Protein AF-A0A256FHV2-F1 (afdb_monomer_lite)

Sequence (147 aa):
MRFFSKATMTSVIAIAMISPALADAKTDSLQLRKSIVEGLFTYIELGENSDGRSKALGIAMDEQVKVPVANAQSEWQEIAKNSPDPASYQTYKMCDTAASSLKSIVETISGYINSDSTKEPEYDAALTQFGAELTECEKALDVQLTF

Secondary structure (DSSP, 8-state):
------------------------HHHHHHHHHHHHHHHHHHHHHHHHT-SS--HHHHHHHIIIIIHHHHHHHHHHHHHHHH-S-GGGGGGGHHHHHHHHHHHHHHHHHHHHHHTT-SSPPP-HHHHHHHHHHHHHHHHHHT-----

Foldseek 3Di:
DDDDDDDDDDDDPPPPPPPPPLQFLLRLLVQLLVLLVQLVVQLVVLVVPDPDQDLVSLVCLCPVRQVSNVVSLVVSVVSLVPDPCVVRNVLQVLSNVLSVLSNVLSCLQSVCSNVVDPDRDDCPVSVVVSLVSSQSNCVSSVHDRPD

Radius of gyration: 22.61 Å; chains: 1; bounding box: 95×27×42 Å

Structure (mmCIF, N/CA/C/O backbone):
data_AF-A0A256FHV2-F1
#
_entry.id   AF-A0A256FHV2-F1
#
loop_
_atom_site.group_PDB
_atom_site.id
_atom_site.type_symbol
_atom_site.label_atom_id
_atom_site.label_alt_id
_atom_site.label_comp_id
_atom_site.label_asym_id
_atom_site.label_entity_id
_atom_site.label_seq_id
_atom_site.pdbx_PDB_ins_code
_atom_site.Cartn_x
_atom_site.Cartn_y
_atom_site.Cartn_z
_atom_site.occupancy
_atom_site.B_iso_or_equiv
_atom_site.auth_seq_id
_atom_site.auth_comp_id
_atom_site.auth_asym_id
_atom_site.auth_atom_id
_atom_site.pdbx_PDB_model_num
ATOM 1 N N . MET A 1 1 ? 74.050 -8.139 15.348 1.00 41.28 1 MET A N 1
ATOM 2 C CA . MET A 1 1 ? 73.009 -8.861 14.586 1.00 41.28 1 MET A CA 1
ATOM 3 C C . MET A 1 1 ? 71.753 -8.009 14.583 1.00 41.28 1 MET A C 1
ATOM 5 O O . MET A 1 1 ? 71.268 -7.665 15.650 1.00 41.28 1 MET A O 1
ATOM 9 N N . ARG A 1 2 ? 71.315 -7.571 13.399 1.00 39.19 2 ARG A N 1
ATOM 10 C CA . ARG A 1 2 ? 70.100 -6.776 13.179 1.00 39.19 2 ARG A CA 1
ATOM 11 C C . ARG A 1 2 ? 69.006 -7.727 12.705 1.00 39.19 2 ARG A C 1
ATOM 13 O O . ARG A 1 2 ? 69.212 -8.333 11.665 1.00 39.19 2 ARG A O 1
ATOM 20 N N . PHE A 1 3 ? 67.880 -7.809 13.404 1.00 37.12 3 PHE A N 1
ATOM 21 C CA . PHE A 1 3 ? 66.617 -8.294 12.840 1.00 37.12 3 PHE A CA 1
ATOM 22 C C . PHE A 1 3 ? 65.464 -7.620 13.586 1.00 37.12 3 PHE A C 1
ATOM 24 O O . PHE A 1 3 ? 65.088 -8.039 14.672 1.00 37.12 3 PHE A O 1
ATOM 31 N N . PHE A 1 4 ? 64.932 -6.553 12.994 1.00 43.84 4 PHE A N 1
ATOM 32 C CA . PHE A 1 4 ? 63.619 -6.018 13.328 1.00 43.84 4 PHE A CA 1
ATOM 33 C C . PHE A 1 4 ? 62.743 -6.095 12.078 1.00 43.84 4 PHE A C 1
ATOM 35 O O . PHE A 1 4 ? 63.119 -5.601 11.017 1.00 43.84 4 PHE A O 1
ATOM 42 N N . SER A 1 5 ? 61.587 -6.726 12.279 1.00 43.22 5 SER A N 1
ATOM 43 C CA . SER A 1 5 ? 60.294 -6.448 11.653 1.00 43.22 5 SER A CA 1
ATOM 44 C C . SER A 1 5 ? 60.136 -6.695 10.149 1.00 43.22 5 SER A C 1
ATOM 46 O O . SER A 1 5 ? 60.542 -5.896 9.308 1.00 43.22 5 SER A O 1
ATOM 48 N N . LYS A 1 6 ? 59.384 -7.751 9.813 1.00 42.12 6 LYS A N 1
ATOM 49 C CA . LYS A 1 6 ? 58.648 -7.847 8.548 1.00 42.12 6 LYS A CA 1
ATOM 50 C C . LYS A 1 6 ? 57.176 -8.171 8.806 1.00 42.12 6 LYS A C 1
ATOM 52 O O . LYS A 1 6 ? 56.863 -9.206 9.375 1.00 42.12 6 LYS A O 1
ATOM 57 N N . ALA A 1 7 ? 56.353 -7.258 8.294 1.00 49.94 7 ALA A N 1
ATOM 58 C CA . ALA A 1 7 ? 54.989 -7.401 7.801 1.00 49.94 7 ALA A CA 1
ATOM 59 C C . ALA A 1 7 ? 53.908 -7.939 8.752 1.00 49.94 7 ALA A C 1
ATOM 61 O O . ALA A 1 7 ? 53.806 -9.130 9.027 1.00 49.94 7 ALA A O 1
ATOM 62 N N . THR A 1 8 ? 52.940 -7.076 9.044 1.00 48.31 8 THR A N 1
ATOM 63 C CA . THR A 1 8 ? 51.542 -7.500 8.961 1.00 48.31 8 THR A CA 1
ATOM 64 C C . THR A 1 8 ? 50.777 -6.405 8.233 1.00 48.31 8 THR A C 1
ATOM 66 O O . THR A 1 8 ? 50.725 -5.262 8.677 1.00 48.31 8 THR A O 1
ATOM 69 N N . MET A 1 9 ? 50.306 -6.756 7.035 1.00 51.84 9 MET A N 1
ATOM 70 C CA . MET A 1 9 ? 49.385 -5.965 6.230 1.00 51.84 9 MET A CA 1
ATOM 71 C C . MET A 1 9 ? 48.122 -5.724 7.053 1.00 51.84 9 MET A C 1
ATOM 73 O O . MET A 1 9 ? 47.431 -6.683 7.388 1.00 51.84 9 MET A O 1
ATOM 77 N N . THR A 1 10 ? 47.799 -4.469 7.347 1.00 51.19 10 THR A N 1
ATOM 78 C CA . THR A 1 10 ? 46.468 -4.131 7.852 1.00 51.19 10 THR A CA 1
ATOM 79 C C . THR A 1 10 ? 45.683 -3.533 6.701 1.00 51.19 10 THR A C 1
ATOM 81 O O . THR A 1 10 ? 45.981 -2.442 6.221 1.00 51.19 10 THR A O 1
ATOM 84 N N . SER A 1 11 ? 44.751 -4.357 6.230 1.00 43.09 11 SER A N 1
ATOM 85 C CA . SER A 1 11 ? 43.721 -4.135 5.224 1.00 43.09 11 SER A CA 1
ATOM 86 C C . SER A 1 11 ? 43.396 -2.668 4.946 1.00 43.09 11 SER A C 1
ATOM 88 O O . SER A 1 11 ? 42.867 -1.956 5.798 1.00 43.09 11 SER A O 1
ATOM 90 N N . VAL A 1 12 ? 43.616 -2.258 3.697 1.00 51.56 12 VAL A N 1
ATOM 91 C CA . VAL A 1 12 ? 42.854 -1.166 3.094 1.00 51.56 12 VAL A CA 1
ATOM 92 C C . VAL A 1 12 ? 41.398 -1.620 3.124 1.00 51.56 12 VAL A C 1
ATOM 94 O O . VAL A 1 12 ? 41.028 -2.571 2.435 1.00 51.56 12 VAL A O 1
ATOM 97 N N . ILE A 1 13 ? 40.585 -0.993 3.971 1.00 50.97 13 ILE A N 1
ATOM 98 C CA . ILE A 1 13 ? 39.132 -1.096 3.878 1.00 50.97 13 ILE A CA 1
ATOM 99 C C . ILE A 1 13 ? 38.780 -0.437 2.548 1.00 50.97 13 ILE A C 1
ATOM 101 O O . ILE A 1 13 ? 38.696 0.785 2.440 1.00 50.97 13 ILE A O 1
ATOM 105 N N . ALA A 1 14 ? 38.649 -1.257 1.508 1.00 43.50 14 ALA A N 1
ATOM 106 C CA . ALA A 1 14 ? 37.948 -0.875 0.304 1.00 43.50 14 ALA A CA 1
ATOM 107 C C . ALA A 1 14 ? 36.490 -0.678 0.721 1.00 43.50 14 ALA A C 1
ATOM 109 O O . ALA A 1 14 ? 35.710 -1.626 0.775 1.00 43.50 14 ALA A O 1
ATOM 110 N N . ILE A 1 15 ? 36.142 0.557 1.085 1.00 49.94 15 ILE A N 1
ATOM 111 C CA . ILE A 1 15 ? 34.757 1.003 1.059 1.00 49.94 15 ILE A CA 1
ATOM 112 C C . ILE A 1 15 ? 34.385 0.902 -0.415 1.00 49.94 15 ILE A C 1
ATOM 114 O O . ILE A 1 15 ? 34.728 1.774 -1.214 1.00 49.94 15 ILE A O 1
ATOM 118 N N . ALA A 1 16 ? 33.794 -0.230 -0.791 1.00 42.50 16 ALA A N 1
ATOM 119 C CA . ALA A 1 16 ? 33.105 -0.363 -2.051 1.00 42.50 16 ALA A CA 1
ATOM 120 C C . ALA A 1 16 ? 32.051 0.740 -2.041 1.00 42.50 16 ALA A C 1
ATOM 122 O O . ALA A 1 16 ? 31.032 0.641 -1.360 1.00 42.50 16 ALA A O 1
ATOM 123 N N . MET A 1 17 ? 32.355 1.841 -2.723 1.00 41.16 17 MET A N 1
ATOM 124 C CA . MET A 1 17 ? 31.354 2.797 -3.140 1.00 41.16 17 MET A CA 1
ATOM 125 C C . MET A 1 17 ? 30.431 2.002 -4.052 1.00 41.16 17 MET A C 1
ATOM 127 O O . MET A 1 17 ? 30.730 1.810 -5.229 1.00 41.16 17 MET A O 1
ATOM 131 N N . ILE A 1 18 ? 29.365 1.448 -3.474 1.00 45.59 18 ILE A N 1
ATOM 132 C CA . ILE A 1 18 ? 28.223 0.959 -4.225 1.00 45.59 18 ILE A CA 1
ATOM 133 C C . ILE A 1 18 ? 27.677 2.230 -4.857 1.00 45.59 18 ILE A C 1
ATOM 135 O O . ILE A 1 18 ? 26.930 2.981 -4.234 1.00 45.59 18 ILE A O 1
ATOM 139 N N . SER A 1 19 ? 28.164 2.559 -6.053 1.00 37.88 19 SER A N 1
ATOM 140 C CA . SER A 1 19 ? 27.451 3.482 -6.913 1.00 37.88 19 SER A CA 1
ATOM 141 C C . SER A 1 19 ? 26.017 2.968 -6.927 1.00 37.88 19 SER A C 1
ATOM 143 O O . SER A 1 19 ? 25.849 1.769 -7.178 1.00 37.88 19 SER A O 1
ATOM 145 N N . PRO A 1 20 ? 24.999 3.785 -6.609 1.00 43.69 20 PRO A N 1
ATOM 146 C CA . PRO A 1 20 ? 23.647 3.386 -6.922 1.00 43.69 20 PRO A CA 1
ATOM 147 C C . PRO A 1 20 ? 23.657 3.213 -8.437 1.00 43.69 20 PRO A C 1
ATOM 149 O O . PRO A 1 20 ? 23.682 4.186 -9.191 1.00 43.69 20 PRO A O 1
ATOM 152 N N . ALA A 1 21 ? 23.766 1.965 -8.899 1.00 48.72 21 ALA A N 1
ATOM 153 C CA . ALA A 1 21 ? 23.261 1.627 -10.207 1.00 48.72 21 ALA A CA 1
ATOM 154 C C . ALA A 1 21 ? 21.852 2.204 -10.185 1.00 48.72 21 ALA A C 1
ATOM 156 O O . ALA A 1 21 ? 21.115 1.909 -9.243 1.00 48.72 21 ALA A O 1
ATOM 157 N N . LEU A 1 22 ? 21.550 3.124 -11.105 1.00 54.50 22 LEU A N 1
ATOM 158 C CA . LEU A 1 22 ? 20.190 3.611 -11.276 1.00 54.50 22 LEU A CA 1
ATOM 159 C C . LEU A 1 22 ? 19.335 2.352 -11.370 1.00 54.50 22 LEU A C 1
ATOM 161 O O . LEU A 1 22 ? 19.481 1.589 -12.328 1.00 54.50 22 LEU A O 1
ATOM 165 N N . ALA A 1 23 ? 18.595 2.067 -10.302 1.00 69.12 23 ALA A N 1
ATOM 166 C CA . ALA A 1 23 ? 17.709 0.930 -10.265 1.00 69.12 23 ALA A CA 1
ATOM 167 C C . ALA A 1 23 ? 16.751 1.124 -11.440 1.00 69.12 23 ALA A C 1
ATOM 169 O O . ALA A 1 23 ? 16.312 2.239 -11.727 1.00 69.12 23 ALA A O 1
ATOM 170 N N . ASP A 1 24 ? 16.552 0.069 -12.223 1.00 89.56 24 ASP A N 1
ATOM 171 C CA . ASP A 1 24 ? 15.603 0.152 -13.321 1.00 89.56 24 ASP A CA 1
ATOM 172 C C . ASP A 1 24 ? 14.176 0.235 -12.763 1.00 89.56 24 ASP A C 1
ATOM 174 O O . ASP A 1 24 ? 13.908 -0.113 -11.609 1.00 89.56 24 ASP A O 1
ATOM 178 N N . ALA A 1 25 ? 13.231 0.657 -13.604 1.00 95.44 25 ALA A N 1
ATOM 179 C CA . ALA A 1 25 ? 11.839 0.807 -13.193 1.00 95.44 25 ALA A CA 1
ATOM 180 C C . ALA A 1 25 ? 11.247 -0.473 -12.581 1.00 95.44 25 ALA A C 1
ATOM 182 O O . ALA A 1 25 ? 10.361 -0.389 -11.730 1.00 95.44 25 ALA A O 1
ATOM 183 N N . LYS A 1 26 ? 11.735 -1.661 -12.976 1.00 96.38 26 LYS A N 1
ATOM 184 C CA . LYS A 1 26 ? 11.310 -2.933 -12.379 1.00 96.38 26 LYS A CA 1
ATOM 185 C C . LYS A 1 26 ? 11.785 -3.035 -10.932 1.00 96.38 26 LYS A C 1
ATOM 187 O O . LYS A 1 26 ? 10.994 -3.374 -10.058 1.00 96.38 26 LYS A O 1
ATOM 192 N N . THR A 1 27 ? 13.053 -2.735 -10.681 1.00 96.38 27 THR A N 1
ATOM 193 C CA . THR A 1 27 ? 13.680 -2.787 -9.357 1.00 96.38 27 THR A CA 1
ATOM 194 C C . THR A 1 27 ? 13.028 -1.801 -8.389 1.00 96.38 27 THR A C 1
ATOM 196 O O . THR A 1 27 ? 12.660 -2.195 -7.282 1.00 96.38 27 THR A O 1
ATOM 199 N N . ASP A 1 28 ? 12.781 -0.562 -8.821 1.00 96.75 28 ASP A N 1
ATOM 200 C CA . ASP A 1 28 ? 12.068 0.431 -8.005 1.00 96.75 28 ASP A CA 1
ATOM 201 C C . ASP A 1 28 ? 10.644 -0.034 -7.671 1.00 96.75 28 ASP A C 1
ATOM 203 O O . ASP A 1 28 ? 10.167 0.078 -6.541 1.00 96.75 28 ASP A O 1
ATOM 207 N N . SER A 1 29 ? 9.955 -0.612 -8.656 1.00 97.94 29 SER A N 1
ATOM 208 C CA . SER A 1 29 ? 8.582 -1.095 -8.491 1.00 97.94 29 SER A CA 1
ATOM 209 C C . SER A 1 29 ? 8.498 -2.355 -7.622 1.00 97.94 29 SER A C 1
ATOM 211 O O . SER A 1 29 ? 7.520 -2.526 -6.896 1.00 97.94 29 SER A O 1
ATO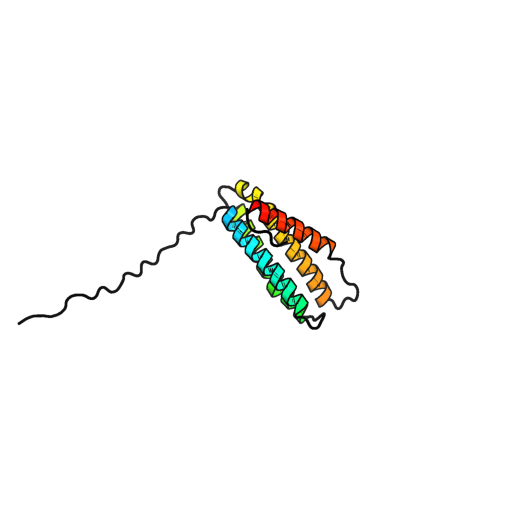M 213 N N . LEU A 1 30 ? 9.527 -3.212 -7.624 1.00 98.06 30 LEU A N 1
ATOM 214 C CA . LEU A 1 30 ? 9.657 -4.326 -6.678 1.00 98.06 30 LEU A CA 1
ATOM 215 C C . LEU A 1 30 ? 9.781 -3.821 -5.239 1.00 98.06 30 LEU A C 1
ATOM 217 O O . LEU A 1 30 ? 9.163 -4.394 -4.340 1.00 98.06 30 LEU A O 1
ATOM 221 N N . GLN A 1 31 ? 10.5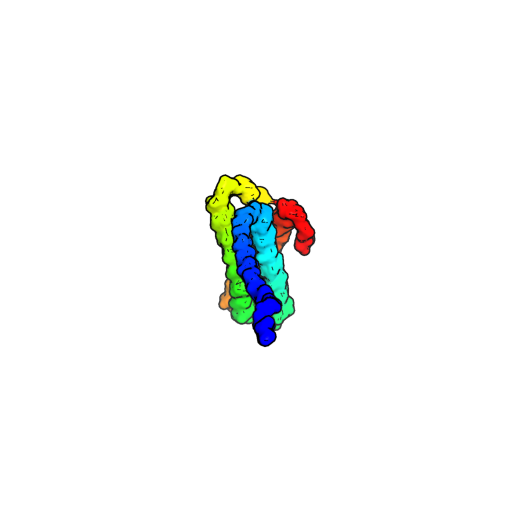46 -2.749 -5.023 1.00 98.06 31 GLN A N 1
ATOM 222 C CA . GLN A 1 31 ? 10.685 -2.133 -3.707 1.00 98.06 31 GLN A CA 1
ATOM 223 C C . GLN A 1 31 ? 9.356 -1.525 -3.236 1.00 98.06 31 GLN A C 1
ATOM 225 O O . GLN A 1 31 ? 8.956 -1.756 -2.095 1.00 98.06 31 GLN A O 1
ATOM 230 N N . LEU A 1 32 ? 8.621 -0.843 -4.122 1.00 98.56 32 LEU A N 1
ATOM 231 C CA . LEU A 1 32 ? 7.273 -0.359 -3.815 1.00 98.56 32 LEU A CA 1
ATOM 232 C C . LEU A 1 32 ? 6.321 -1.517 -3.470 1.00 98.56 32 LEU A C 1
ATOM 234 O O . LEU A 1 32 ? 5.658 -1.481 -2.435 1.00 98.56 32 LEU A O 1
ATOM 238 N N . ARG A 1 33 ? 6.287 -2.576 -4.291 1.00 98.44 33 ARG A N 1
ATOM 239 C CA . ARG A 1 33 ? 5.457 -3.768 -4.047 1.00 98.44 33 ARG A CA 1
ATOM 240 C C . ARG A 1 33 ? 5.765 -4.407 -2.697 1.00 98.44 33 ARG A C 1
ATOM 242 O O . ARG A 1 33 ? 4.839 -4.772 -1.981 1.00 98.44 33 ARG A O 1
ATOM 249 N N . LYS A 1 34 ? 7.042 -4.499 -2.320 1.00 98.31 34 LYS A N 1
ATOM 250 C CA . LYS A 1 34 ? 7.445 -4.994 -1.000 1.00 98.31 34 LYS A CA 1
ATOM 251 C C . LYS A 1 34 ? 6.785 -4.188 0.122 1.00 98.31 34 LYS A C 1
ATOM 253 O O . LYS A 1 34 ? 6.161 -4.789 0.989 1.00 98.31 34 LYS A O 1
ATOM 258 N N . SER A 1 35 ? 6.844 -2.857 0.070 1.00 98.62 35 SER A N 1
ATOM 259 C CA . SER A 1 35 ? 6.209 -2.001 1.081 1.00 98.62 35 SER A CA 1
ATOM 260 C C . SER A 1 35 ? 4.682 -2.120 1.103 1.00 98.62 35 SER A C 1
ATOM 262 O O . SER A 1 35 ? 4.090 -2.065 2.177 1.00 98.62 35 SER A O 1
ATOM 264 N N . ILE A 1 36 ? 4.032 -2.326 -0.049 1.00 98.62 36 ILE A N 1
ATOM 265 C CA . ILE A 1 36 ? 2.581 -2.578 -0.113 1.00 98.62 36 ILE A CA 1
ATOM 266 C C . ILE A 1 36 ? 2.230 -3.896 0.587 1.00 98.62 36 ILE A C 1
ATOM 268 O O . ILE A 1 36 ? 1.318 -3.929 1.408 1.00 98.62 36 ILE A O 1
ATOM 272 N N . VAL A 1 37 ? 2.960 -4.973 0.286 1.00 98.50 37 VAL A N 1
ATOM 273 C CA . VAL A 1 37 ? 2.722 -6.306 0.864 1.00 98.50 37 VAL A CA 1
ATOM 274 C C . VAL A 1 37 ? 3.025 -6.324 2.367 1.00 98.50 37 VAL A C 1
ATOM 276 O O . VAL A 1 37 ? 2.236 -6.854 3.144 1.00 98.50 37 VAL A O 1
ATOM 279 N N . GLU A 1 38 ? 4.124 -5.704 2.800 1.00 98.38 38 GLU A N 1
ATOM 280 C CA . GLU A 1 38 ? 4.444 -5.532 4.226 1.00 98.38 38 GLU A CA 1
ATOM 281 C C . GLU A 1 38 ? 3.369 -4.707 4.949 1.00 98.38 38 GLU A C 1
ATOM 283 O O . GLU A 1 38 ? 2.961 -5.059 6.058 1.00 98.38 38 GLU A O 1
ATOM 288 N N . GLY A 1 39 ? 2.855 -3.656 4.304 1.00 98.25 39 GLY A N 1
ATOM 289 C CA . GLY A 1 39 ? 1.737 -2.869 4.816 1.00 98.25 39 GLY A CA 1
ATOM 290 C C . GLY A 1 39 ? 0.450 -3.687 4.944 1.00 98.25 39 GLY A C 1
ATOM 291 O O . GLY A 1 39 ? -0.215 -3.619 5.975 1.00 98.25 39 GLY A O 1
ATOM 292 N N . LEU A 1 40 ? 0.117 -4.502 3.939 1.00 97.94 40 LEU A N 1
ATOM 293 C CA . LEU A 1 40 ? -1.041 -5.399 3.970 1.00 97.94 40 LEU A CA 1
ATOM 294 C C . LEU A 1 40 ? -0.952 -6.395 5.131 1.00 97.94 40 LEU A C 1
ATOM 296 O O . LEU A 1 40 ? -1.915 -6.545 5.881 1.00 97.94 40 LEU A O 1
ATOM 300 N N . PHE A 1 41 ? 0.191 -7.062 5.301 1.00 97.75 41 PHE A N 1
ATOM 301 C CA . PHE A 1 41 ? 0.357 -8.018 6.396 1.00 97.75 41 PHE A CA 1
ATOM 302 C C . PHE A 1 41 ? 0.315 -7.337 7.763 1.00 97.75 41 PHE A C 1
ATOM 304 O O . PHE A 1 41 ? -0.355 -7.842 8.657 1.00 97.75 41 PHE A O 1
ATOM 311 N N . THR A 1 42 ? 0.930 -6.160 7.903 1.00 97.62 42 THR A N 1
ATOM 312 C CA . THR A 1 42 ? 0.823 -5.354 9.130 1.00 97.62 42 THR A CA 1
ATOM 313 C C . THR A 1 42 ? -0.631 -4.961 9.417 1.00 97.62 42 THR A C 1
ATOM 315 O O . THR A 1 42 ? -1.079 -5.037 10.557 1.00 97.62 42 THR A O 1
ATOM 318 N N . TYR A 1 43 ? -1.404 -4.576 8.397 1.00 95.19 43 TYR A N 1
ATOM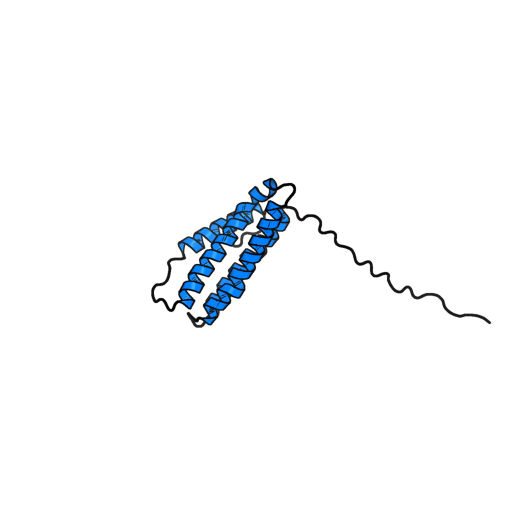 319 C CA . TYR A 1 43 ? -2.831 -4.271 8.545 1.00 95.19 43 TYR A CA 1
ATOM 320 C C . TYR A 1 43 ? -3.626 -5.477 9.067 1.00 95.19 43 TYR A C 1
ATOM 322 O O . TYR A 1 43 ? -4.412 -5.326 10.004 1.00 95.19 43 TYR A O 1
ATOM 330 N N . ILE A 1 44 ? -3.395 -6.665 8.498 1.00 94.12 44 ILE A N 1
ATOM 331 C CA . ILE A 1 44 ? -4.037 -7.912 8.938 1.00 94.12 44 ILE A CA 1
ATOM 332 C C . ILE A 1 44 ? -3.653 -8.217 10.390 1.00 94.12 44 ILE A C 1
ATOM 334 O O . ILE A 1 44 ? -4.534 -8.419 11.221 1.00 94.12 44 ILE A O 1
ATOM 338 N N . GLU A 1 45 ? -2.360 -8.171 10.714 1.00 95.12 45 GLU A N 1
ATOM 339 C CA . GLU A 1 45 ? -1.843 -8.456 12.056 1.00 95.12 45 GLU A CA 1
ATOM 340 C C . GLU A 1 45 ? -2.427 -7.511 13.116 1.00 95.12 45 GLU A C 1
ATOM 342 O O . GLU A 1 45 ? -2.831 -7.951 14.194 1.00 95.12 45 GLU A O 1
ATOM 347 N N . LEU A 1 46 ? -2.514 -6.212 12.813 1.00 94.25 46 LEU A N 1
ATOM 348 C CA . LEU A 1 46 ? -3.131 -5.227 13.700 1.00 94.25 46 LEU A CA 1
ATOM 349 C C . LEU A 1 46 ? -4.619 -5.519 13.928 1.00 94.25 46 LEU A C 1
ATOM 351 O O . LEU A 1 46 ? -5.102 -5.359 15.048 1.00 94.25 46 LEU A O 1
ATOM 355 N N . GLY A 1 47 ? -5.342 -5.947 12.890 1.00 88.88 47 GLY A N 1
ATOM 356 C CA . GLY A 1 47 ? -6.745 -6.343 13.000 1.00 88.88 47 GLY A CA 1
ATOM 357 C C . GLY A 1 47 ? -6.934 -7.587 13.870 1.00 88.88 47 GLY A C 1
ATOM 358 O O . GLY A 1 47 ? -7.727 -7.557 14.813 1.00 88.88 47 GLY A O 1
ATOM 359 N N . GLU A 1 48 ? -6.174 -8.650 13.591 1.00 87.69 48 GLU A N 1
ATOM 360 C CA . GLU A 1 48 ? -6.260 -9.949 14.275 1.00 87.69 48 GLU A CA 1
ATOM 361 C C . GLU A 1 48 ? -5.852 -9.886 15.753 1.00 87.69 48 GLU A C 1
ATOM 363 O O . GLU A 1 48 ? -6.463 -10.554 16.586 1.00 87.69 48 GLU A O 1
ATOM 368 N N . ASN A 1 49 ? -4.852 -9.068 16.093 1.00 85.00 49 ASN A N 1
ATOM 369 C CA . ASN A 1 49 ? -4.346 -8.937 17.464 1.00 85.00 49 ASN A CA 1
ATOM 370 C C . ASN A 1 49 ? -5.055 -7.849 18.284 1.00 85.00 49 ASN A C 1
ATOM 372 O O . ASN A 1 49 ? -4.650 -7.567 19.415 1.00 85.00 49 ASN A O 1
ATOM 376 N N . SER A 1 50 ? -6.082 -7.200 17.732 1.00 82.81 50 SER A N 1
ATOM 377 C CA . SER A 1 50 ? -6.830 -6.181 18.463 1.00 82.81 50 SER A CA 1
ATOM 378 C C . SER A 1 50 ? -7.950 -6.792 19.305 1.00 82.81 50 SER A C 1
ATOM 380 O O . SER A 1 50 ? -8.789 -7.538 18.808 1.00 82.81 50 SER A O 1
ATOM 382 N N . ASP A 1 51 ? -8.055 -6.377 20.570 1.00 77.94 51 ASP A N 1
ATOM 383 C CA . ASP A 1 51 ? -9.204 -6.690 21.441 1.00 77.94 51 ASP A CA 1
ATOM 384 C C . ASP A 1 51 ? -10.459 -5.854 21.078 1.00 77.94 51 ASP A C 1
ATOM 386 O O . ASP A 1 51 ? -11.278 -5.495 21.928 1.00 77.94 51 ASP A O 1
ATOM 390 N N . GLY A 1 52 ? -10.609 -5.503 19.797 1.00 79.06 52 GLY A N 1
ATOM 391 C CA . GLY A 1 52 ? -11.652 -4.640 19.259 1.00 79.06 52 GLY A CA 1
ATOM 392 C C . GLY A 1 52 ? -11.186 -3.218 18.931 1.00 79.06 52 GLY A C 1
ATOM 393 O O . GLY A 1 52 ? -10.001 -2.881 18.916 1.00 79.06 52 GLY A O 1
ATOM 394 N N . ARG A 1 53 ? -12.163 -2.352 18.637 1.00 82.94 53 ARG A N 1
ATOM 395 C CA . ARG A 1 53 ? -11.916 -0.968 18.212 1.00 82.94 53 ARG A CA 1
ATOM 396 C C . ARG A 1 53 ? -11.337 -0.155 19.368 1.00 82.94 53 ARG A C 1
ATOM 398 O O . ARG A 1 53 ? -12.011 0.079 20.367 1.00 82.94 53 ARG A O 1
ATOM 405 N N . SER A 1 54 ? -10.101 0.308 19.208 1.00 89.56 54 SER A N 1
ATOM 406 C CA . SER A 1 54 ? -9.457 1.229 20.140 1.00 89.56 54 SER A CA 1
ATOM 407 C C . SER A 1 54 ? -8.777 2.358 19.380 1.00 89.56 54 SER A C 1
ATOM 409 O O . SER A 1 54 ? -8.221 2.151 18.306 1.00 89.56 54 SER A O 1
ATOM 411 N N . LYS A 1 55 ? -8.742 3.558 19.962 1.00 89.38 55 LYS A N 1
ATO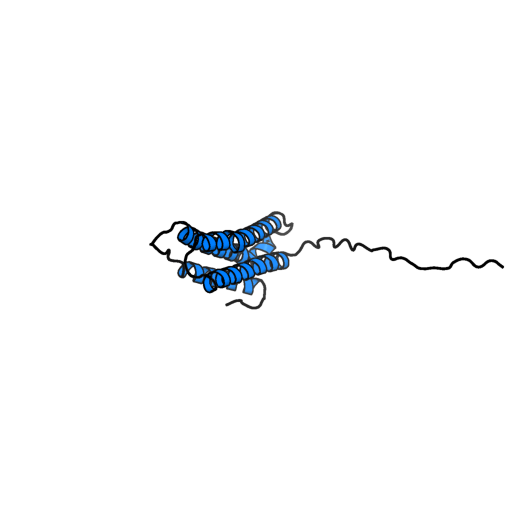M 412 C CA . LYS A 1 55 ? -7.987 4.680 19.383 1.00 89.38 55 LYS A CA 1
ATOM 413 C C . LYS A 1 55 ? -6.508 4.329 19.142 1.00 89.38 55 LYS A C 1
ATOM 415 O O . LYS A 1 55 ? -5.909 4.804 18.186 1.00 89.38 55 LYS A O 1
ATOM 420 N N . ALA A 1 56 ? -5.928 3.472 19.986 1.00 92.38 56 ALA A N 1
ATOM 421 C CA . ALA A 1 56 ? -4.566 2.974 19.807 1.00 92.38 56 ALA A CA 1
ATOM 422 C C . ALA A 1 56 ? -4.411 2.149 18.519 1.00 92.38 56 ALA A C 1
ATOM 424 O O . ALA A 1 56 ? -3.425 2.326 17.811 1.00 92.38 56 ALA A O 1
ATOM 425 N N . LEU A 1 57 ? -5.399 1.313 18.179 1.00 93.88 57 LEU A N 1
ATOM 426 C CA . LEU A 1 57 ? -5.429 0.575 16.914 1.00 93.88 57 LEU A CA 1
ATOM 427 C C . LEU A 1 57 ? -5.487 1.524 15.711 1.00 93.88 57 LEU A C 1
ATOM 429 O O . LEU A 1 57 ? -4.717 1.357 14.772 1.00 93.88 57 LEU A O 1
ATOM 433 N N . GLY A 1 58 ? -6.356 2.539 15.755 1.00 93.75 58 GLY A N 1
ATOM 434 C CA . GLY A 1 58 ? -6.464 3.526 14.675 1.00 93.75 58 GLY A CA 1
ATOM 435 C C . GLY A 1 58 ? -5.146 4.27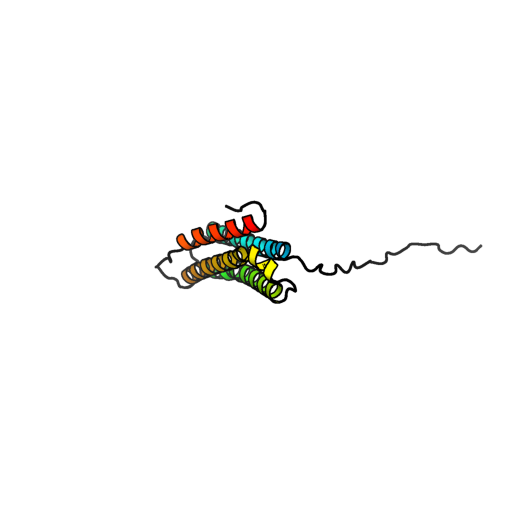2 14.438 1.00 93.75 58 GLY A C 1
ATOM 436 O O . GLY A 1 58 ? -4.704 4.394 13.300 1.00 93.75 58 GLY A O 1
ATOM 437 N N . ILE A 1 59 ? -4.475 4.699 15.512 1.00 94.88 59 ILE A N 1
ATOM 438 C CA . ILE A 1 59 ? -3.142 5.320 15.437 1.00 94.88 59 ILE A CA 1
ATOM 439 C C . ILE A 1 59 ? -2.106 4.338 14.870 1.00 94.88 59 ILE A C 1
ATOM 441 O O . ILE A 1 59 ? -1.347 4.703 13.978 1.00 94.88 59 ILE A O 1
ATOM 445 N N . ALA A 1 60 ? -2.091 3.088 15.340 1.00 96.31 60 ALA A N 1
ATOM 446 C CA . ALA A 1 60 ? -1.151 2.077 14.862 1.00 96.31 60 ALA A CA 1
ATOM 447 C C . ALA A 1 60 ? -1.330 1.776 13.367 1.00 96.31 60 ALA A C 1
ATOM 449 O O . ALA A 1 60 ? -0.343 1.660 12.647 1.00 96.31 60 ALA A O 1
ATOM 450 N N . MET A 1 61 ? -2.572 1.708 12.881 1.00 96.31 61 MET A N 1
ATOM 451 C CA . MET A 1 61 ? -2.871 1.549 11.457 1.00 96.31 61 MET A CA 1
ATOM 452 C C . MET A 1 61 ? -2.305 2.710 10.624 1.00 96.31 61 MET A C 1
ATOM 454 O O . MET A 1 61 ? -1.671 2.483 9.591 1.00 96.31 61 MET A O 1
ATOM 458 N N . ASP A 1 62 ? -2.463 3.952 11.087 1.00 96.56 62 ASP A N 1
ATOM 459 C CA . ASP A 1 62 ? -1.891 5.115 10.404 1.00 96.56 62 ASP A CA 1
ATOM 460 C C . ASP A 1 62 ? -0.350 5.084 10.410 1.00 96.56 62 ASP A C 1
ATOM 462 O O . ASP A 1 62 ? 0.284 5.241 9.364 1.00 96.56 62 ASP A O 1
ATOM 466 N N . GLU A 1 63 ? 0.264 4.859 11.573 1.00 97.69 63 GLU A N 1
ATOM 467 C CA . GLU A 1 63 ? 1.718 4.946 11.760 1.00 97.69 63 GLU A CA 1
ATOM 468 C C . GLU A 1 63 ? 2.489 3.772 11.149 1.00 97.69 63 GLU A C 1
ATOM 470 O O . GLU A 1 63 ? 3.596 3.967 10.648 1.00 97.69 63 GLU A O 1
ATOM 475 N N . GLN A 1 64 ? 1.926 2.563 11.184 1.00 97.88 64 GLN A N 1
ATOM 476 C CA . GLN A 1 64 ? 2.629 1.335 10.795 1.00 97.88 64 GLN A CA 1
ATOM 477 C C . GLN A 1 64 ? 2.236 0.833 9.404 1.00 97.88 64 GLN A C 1
ATOM 479 O O . GLN A 1 64 ? 2.993 0.076 8.804 1.00 97.88 64 GLN A O 1
ATOM 484 N N . VAL A 1 65 ? 1.099 1.281 8.859 1.00 98.25 65 VAL A N 1
ATOM 485 C CA . VAL A 1 65 ? 0.660 0.903 7.507 1.00 98.25 65 VAL A CA 1
ATOM 486 C C . VAL A 1 65 ? 0.640 2.109 6.574 1.00 98.25 65 VAL A C 1
ATOM 488 O O . VAL A 1 65 ? 1.403 2.156 5.607 1.00 98.25 65 VAL A O 1
ATOM 491 N N . LYS A 1 66 ? -0.202 3.113 6.854 1.00 97.94 66 LYS A N 1
ATOM 492 C CA . LYS A 1 66 ? -0.426 4.238 5.927 1.00 97.94 66 LYS A CA 1
ATOM 493 C C . LYS A 1 66 ? 0.850 5.039 5.677 1.00 97.94 66 LYS A C 1
ATOM 495 O O . LYS A 1 66 ? 1.172 5.310 4.520 1.00 97.94 66 LYS A O 1
ATOM 500 N N . VAL A 1 67 ? 1.560 5.436 6.735 1.00 98.12 67 VAL A N 1
ATOM 501 C CA . VAL A 1 67 ? 2.761 6.281 6.629 1.00 98.12 67 VAL A CA 1
ATOM 502 C C . VAL A 1 67 ? 3.892 5.579 5.857 1.00 98.12 67 VA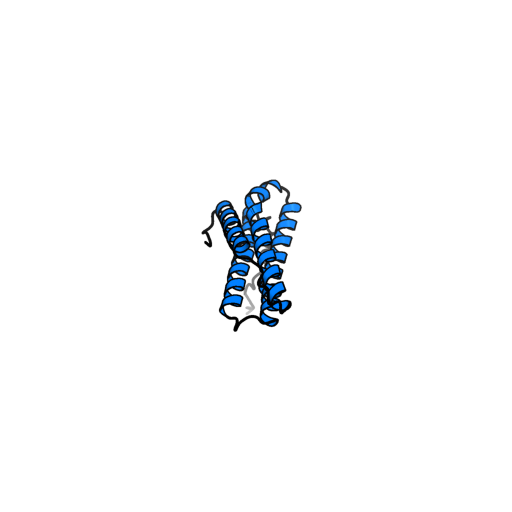L A C 1
ATOM 504 O O . VAL A 1 67 ? 4.373 6.169 4.887 1.00 98.12 67 VAL A O 1
ATOM 507 N N . PRO A 1 68 ? 4.296 4.333 6.180 1.00 98.44 68 PRO A N 1
ATOM 508 C CA . PRO A 1 68 ? 5.334 3.634 5.421 1.00 98.44 68 PRO A CA 1
ATOM 509 C C . PRO A 1 68 ? 4.982 3.437 3.942 1.00 98.44 68 PRO A C 1
ATOM 511 O O . PRO A 1 68 ? 5.810 3.724 3.077 1.00 98.44 68 PRO A O 1
ATOM 514 N N . VAL A 1 69 ? 3.743 3.030 3.635 1.00 98.62 69 VAL A N 1
ATOM 515 C CA . VAL A 1 69 ? 3.285 2.852 2.245 1.00 98.62 69 VAL A CA 1
ATOM 516 C C . VAL A 1 69 ? 3.275 4.189 1.496 1.00 98.62 69 VAL A C 1
ATOM 518 O O . VAL A 1 69 ? 3.692 4.254 0.341 1.00 98.62 69 VAL A O 1
ATOM 521 N N . ALA A 1 70 ? 2.856 5.280 2.145 1.00 98.56 70 ALA A N 1
ATOM 522 C CA . ALA A 1 70 ? 2.869 6.614 1.546 1.00 98.56 70 ALA A CA 1
ATOM 523 C C . ALA A 1 70 ? 4.283 7.121 1.246 1.00 98.56 70 ALA A C 1
ATOM 525 O O . ALA A 1 70 ? 4.487 7.743 0.201 1.00 98.56 70 ALA A O 1
ATOM 526 N N . ASN A 1 71 ? 5.243 6.842 2.126 1.00 98.56 71 ASN A N 1
ATOM 527 C CA . ASN A 1 71 ? 6.638 7.212 1.914 1.00 98.56 71 ASN A CA 1
ATOM 528 C C . ASN A 1 71 ? 7.235 6.440 0.730 1.00 98.56 71 ASN A C 1
ATOM 530 O O . ASN A 1 71 ? 7.772 7.068 -0.179 1.00 98.56 71 ASN A O 1
ATOM 534 N N . ALA A 1 72 ? 7.053 5.115 0.688 1.00 98.50 72 ALA A N 1
ATOM 535 C CA . ALA A 1 72 ? 7.530 4.278 -0.416 1.00 98.50 72 ALA A CA 1
ATOM 536 C C . ALA A 1 72 ? 6.900 4.676 -1.762 1.00 98.50 72 ALA A C 1
ATOM 538 O O . ALA A 1 72 ? 7.583 4.749 -2.782 1.00 98.50 72 ALA A O 1
ATOM 539 N N . GLN A 1 73 ? 5.599 4.986 -1.768 1.00 98.62 73 GLN A N 1
ATOM 540 C CA . GLN A 1 73 ? 4.909 5.479 -2.959 1.00 98.62 73 GLN A CA 1
ATOM 541 C C . GLN A 1 73 ? 5.490 6.817 -3.434 1.00 98.62 73 GLN A C 1
ATOM 543 O O . GLN A 1 73 ? 5.736 6.994 -4.624 1.00 98.62 73 GLN A O 1
ATOM 548 N N . SER A 1 74 ? 5.711 7.757 -2.513 1.00 98.50 74 SER A N 1
ATOM 549 C CA . SER A 1 74 ? 6.237 9.084 -2.852 1.00 98.50 74 SER A CA 1
ATOM 550 C C . SER A 1 74 ? 7.659 8.997 -3.405 1.00 98.50 74 SER A C 1
ATOM 552 O O . SER A 1 74 ? 7.964 9.649 -4.400 1.00 98.50 74 SER A O 1
ATOM 554 N N . GLU A 1 75 ? 8.502 8.149 -2.810 1.00 98.06 75 GLU A N 1
ATOM 555 C CA . GLU A 1 75 ? 9.854 7.865 -3.299 1.00 98.06 75 GLU A CA 1
ATOM 556 C C . GLU A 1 75 ? 9.818 7.284 -4.718 1.00 98.06 75 GLU A C 1
ATOM 558 O O . GLU A 1 75 ? 10.480 7.802 -5.617 1.00 98.06 75 GLU A O 1
ATOM 563 N N . TRP A 1 76 ? 8.975 6.275 -4.959 1.00 97.88 76 TRP A N 1
ATOM 564 C CA . TRP A 1 76 ? 8.806 5.695 -6.291 1.00 97.88 76 TRP A CA 1
ATOM 565 C C . TRP A 1 76 ? 8.339 6.732 -7.323 1.00 97.88 76 TRP A C 1
ATOM 567 O O . TRP A 1 76 ? 8.883 6.801 -8.424 1.00 97.88 76 TRP A O 1
ATOM 577 N N . GLN A 1 77 ? 7.364 7.577 -6.970 1.00 98.00 77 GLN A N 1
ATOM 578 C CA . GLN A 1 77 ? 6.861 8.638 -7.848 1.00 98.00 77 GLN A CA 1
ATOM 579 C C . GLN A 1 77 ? 7.937 9.686 -8.156 1.00 98.00 77 GLN A C 1
ATOM 581 O O . GLN A 1 77 ? 8.015 10.178 -9.285 1.00 98.00 77 GLN A O 1
ATOM 586 N N . GLU A 1 78 ? 8.768 10.034 -7.173 1.00 97.38 78 GLU A N 1
ATOM 587 C CA . GLU A 1 78 ? 9.882 10.961 -7.351 1.00 97.38 78 GLU A CA 1
ATOM 588 C C . GLU A 1 78 ? 10.948 10.379 -8.286 1.00 97.38 78 GLU A C 1
ATOM 590 O O . GLU A 1 78 ? 11.380 11.063 -9.218 1.00 97.38 78 GLU A O 1
ATOM 595 N N . ILE A 1 79 ? 11.312 9.107 -8.102 1.00 95.50 79 ILE A N 1
ATOM 596 C CA . ILE A 1 79 ? 12.248 8.400 -8.982 1.00 95.50 79 ILE A CA 1
ATOM 597 C C . ILE A 1 79 ? 11.683 8.324 -10.408 1.00 95.50 79 ILE A C 1
ATOM 599 O O . ILE A 1 79 ? 12.346 8.749 -11.355 1.00 95.50 79 ILE A O 1
ATOM 603 N N . ALA A 1 80 ? 10.433 7.878 -10.572 1.00 95.44 80 ALA A N 1
ATOM 604 C CA . ALA A 1 80 ? 9.768 7.759 -11.870 1.00 95.44 80 ALA A CA 1
ATOM 605 C C . ALA A 1 80 ? 9.707 9.097 -12.625 1.00 95.44 80 ALA A C 1
ATOM 607 O O . ALA A 1 80 ? 9.948 9.157 -13.833 1.00 95.44 80 ALA A O 1
ATOM 608 N N . LYS A 1 81 ? 9.409 10.191 -11.911 1.00 95.19 81 LYS A N 1
ATOM 609 C CA . LYS A 1 81 ? 9.336 11.548 -12.470 1.00 95.19 81 LYS A CA 1
ATOM 610 C C . LYS A 1 81 ? 10.699 12.078 -12.915 1.00 95.19 81 LYS A C 1
ATOM 612 O O . LYS A 1 81 ? 10.767 12.804 -13.905 1.00 95.19 81 LYS A O 1
ATOM 617 N N . ASN A 1 82 ? 11.755 11.758 -12.171 1.00 94.75 82 ASN A N 1
ATOM 618 C CA . ASN A 1 82 ? 13.108 12.255 -12.418 1.00 94.75 82 ASN A CA 1
ATOM 619 C C . ASN A 1 82 ? 13.953 11.301 -13.284 1.00 94.75 82 ASN A C 1
ATOM 621 O O . ASN A 1 82 ? 15.104 11.614 -13.595 1.00 94.75 82 ASN A O 1
ATOM 625 N N . SER A 1 83 ? 13.399 10.152 -13.675 1.00 92.31 83 SER A N 1
ATOM 626 C CA . SER A 1 83 ? 14.086 9.152 -14.486 1.00 92.31 83 SER A CA 1
ATOM 627 C C . SER A 1 83 ? 14.391 9.663 -15.903 1.00 92.31 83 SER A C 1
ATOM 629 O O . SER A 1 83 ? 13.570 10.362 -16.503 1.00 92.31 83 SER A O 1
ATOM 631 N N . PRO A 1 84 ? 15.540 9.279 -16.494 1.00 90.56 84 PRO A N 1
ATOM 632 C CA . PRO A 1 84 ? 15.813 9.511 -17.911 1.00 90.56 84 PRO A CA 1
ATOM 633 C C . PRO A 1 84 ? 14.902 8.698 -18.850 1.00 90.56 84 PRO A C 1
ATOM 635 O O . PRO A 1 84 ? 14.832 9.023 -20.034 1.00 90.56 84 PRO A O 1
ATOM 638 N N . ASP A 1 85 ? 14.198 7.677 -18.345 1.00 90.81 85 ASP A N 1
ATOM 639 C CA . ASP A 1 85 ? 13.193 6.905 -19.089 1.00 90.81 85 ASP A CA 1
ATOM 640 C C . ASP A 1 85 ? 11.878 6.750 -18.292 1.00 90.81 85 ASP A C 1
ATOM 642 O O . ASP A 1 85 ? 11.581 5.675 -17.760 1.00 90.81 85 ASP A O 1
ATOM 646 N N . PRO A 1 86 ? 11.037 7.799 -18.217 1.00 89.06 86 PRO A N 1
ATOM 647 C CA . PRO A 1 86 ? 9.763 7.744 -17.495 1.00 89.06 86 PRO A CA 1
ATOM 648 C C . PRO A 1 86 ? 8.743 6.772 -18.106 1.00 89.06 86 PRO A C 1
ATOM 650 O O . PRO A 1 86 ? 7.794 6.359 -17.436 1.00 89.06 86 PRO A O 1
ATOM 653 N N . ALA A 1 87 ? 8.897 6.416 -19.387 1.00 92.38 87 ALA A N 1
ATOM 654 C CA . ALA A 1 87 ? 7.975 5.512 -20.069 1.00 92.38 87 ALA A CA 1
ATOM 655 C C . ALA A 1 87 ? 8.070 4.091 -19.499 1.00 92.38 87 ALA A C 1
ATOM 657 O O . ALA A 1 87 ? 7.045 3.420 -19.368 1.00 92.38 87 ALA A O 1
ATOM 658 N N . SER A 1 88 ? 9.268 3.671 -19.079 1.00 93.25 88 SER A N 1
ATOM 659 C CA . SER A 1 88 ? 9.490 2.372 -18.433 1.00 93.25 88 SER A CA 1
ATOM 660 C C . SER A 1 88 ? 8.670 2.165 -17.146 1.00 93.25 88 SER A C 1
ATOM 662 O O . SER A 1 88 ? 8.299 1.032 -16.839 1.00 93.25 88 SER A O 1
ATOM 664 N N . TYR A 1 89 ? 8.298 3.240 -16.439 1.00 96.19 89 TYR A N 1
ATOM 665 C CA . TYR A 1 89 ? 7.483 3.183 -15.215 1.00 96.19 89 TYR A CA 1
ATOM 666 C C . TYR A 1 89 ? 5.983 3.012 -15.489 1.00 96.19 89 TYR A C 1
ATOM 668 O O . TYR A 1 89 ? 5.245 2.605 -14.592 1.00 96.19 89 TYR A O 1
ATOM 676 N N . GLN A 1 90 ? 5.503 3.268 -16.716 1.00 95.38 90 GLN A N 1
ATOM 677 C CA . GLN A 1 90 ? 4.079 3.097 -17.042 1.00 95.38 90 GLN A CA 1
ATOM 678 C C . GLN A 1 90 ? 3.626 1.641 -16.912 1.00 95.38 90 GLN A C 1
ATOM 680 O O . GLN A 1 90 ? 2.508 1.394 -16.462 1.00 95.38 90 GLN A O 1
ATOM 685 N N . THR A 1 91 ? 4.509 0.688 -17.225 1.00 95.06 91 THR A N 1
ATOM 686 C CA . THR A 1 91 ? 4.266 -0.752 -17.042 1.00 95.06 91 THR A CA 1
ATOM 687 C C . THR A 1 91 ? 3.929 -1.106 -15.591 1.00 95.06 91 THR A C 1
ATOM 689 O O . THR A 1 91 ? 3.176 -2.043 -15.350 1.00 95.06 91 THR A O 1
ATOM 692 N N . TYR A 1 92 ? 4.433 -0.336 -14.621 1.00 97.19 92 TYR A N 1
ATOM 693 C CA . TYR A 1 92 ? 4.301 -0.621 -13.190 1.00 97.19 92 TYR A CA 1
ATOM 694 C C . TYR A 1 92 ? 3.347 0.327 -12.456 1.00 97.19 92 TYR A C 1
ATOM 696 O O . TYR A 1 92 ? 3.257 0.299 -11.230 1.00 97.19 92 TYR A O 1
ATOM 704 N N . LYS A 1 93 ? 2.572 1.139 -13.184 1.00 97.12 93 LYS A N 1
ATOM 705 C CA . LYS A 1 93 ? 1.619 2.098 -12.600 1.00 97.12 93 LYS A CA 1
ATOM 706 C C . LYS A 1 93 ? 0.557 1.446 -11.699 1.00 97.12 93 LYS A C 1
ATOM 708 O O . LYS A 1 93 ? 0.001 2.100 -10.817 1.00 97.12 93 LYS A O 1
ATOM 713 N N . MET A 1 94 ? 0.277 0.157 -11.885 1.00 97.56 94 MET A N 1
ATOM 714 C CA . MET A 1 94 ? -0.623 -0.581 -10.990 1.00 97.56 94 MET A CA 1
ATOM 715 C C . MET A 1 94 ? -0.056 -0.742 -9.579 1.00 97.56 94 MET A C 1
ATOM 717 O O . MET A 1 94 ? -0.832 -0.775 -8.634 1.00 97.56 94 MET A O 1
ATOM 721 N N . CYS A 1 95 ? 1.267 -0.724 -9.396 1.00 98.31 95 CYS A N 1
ATOM 722 C CA . CYS A 1 95 ? 1.871 -0.716 -8.064 1.00 98.31 95 CYS A CA 1
ATOM 723 C C . CYS A 1 95 ? 1.597 0.609 -7.330 1.00 98.31 95 CYS A C 1
ATOM 725 O O . CYS A 1 95 ? 1.224 0.607 -6.161 1.00 98.31 95 CYS A O 1
ATOM 727 N N . ASP A 1 96 ? 1.682 1.743 -8.031 1.00 98.56 96 ASP A N 1
ATOM 728 C CA . ASP A 1 96 ? 1.298 3.062 -7.500 1.00 98.56 96 ASP A CA 1
ATOM 729 C C . ASP A 1 96 ? -0.204 3.142 -7.157 1.00 98.56 96 ASP A C 1
ATOM 731 O O . ASP A 1 96 ? -0.613 3.714 -6.141 1.00 98.56 96 ASP A O 1
ATOM 735 N N . THR A 1 97 ? -1.038 2.504 -7.982 1.00 98.50 97 THR A N 1
ATOM 736 C CA . THR A 1 97 ? -2.487 2.421 -7.749 1.00 98.50 97 THR A CA 1
ATOM 737 C C . THR A 1 97 ? -2.792 1.567 -6.514 1.00 98.50 97 THR A C 1
ATOM 739 O O . THR A 1 97 ? -3.470 2.042 -5.607 1.00 98.50 97 THR A O 1
ATOM 742 N N . ALA A 1 98 ? -2.193 0.376 -6.403 1.00 98.62 98 ALA A N 1
ATOM 743 C CA . ALA A 1 98 ? -2.349 -0.503 -5.245 1.00 98.62 98 ALA A CA 1
ATOM 744 C C . ALA A 1 98 ? -1.874 0.157 -3.935 1.00 98.62 98 ALA A C 1
ATOM 746 O O . ALA A 1 98 ? -2.539 0.033 -2.906 1.00 98.62 98 ALA A O 1
ATOM 747 N N . ALA A 1 99 ? -0.770 0.916 -3.967 1.00 98.69 99 ALA A N 1
ATOM 748 C CA . ALA A 1 99 ? -0.314 1.700 -2.816 1.00 98.69 99 ALA A CA 1
ATOM 749 C C . ALA A 1 99 ? -1.352 2.750 -2.387 1.00 98.69 99 ALA A C 1
ATOM 751 O O . ALA A 1 99 ? -1.627 2.903 -1.195 1.00 98.69 99 ALA A O 1
ATOM 752 N N . SER A 1 100 ? -1.953 3.453 -3.353 1.00 98.62 100 SER A N 1
ATOM 753 C CA . SER A 1 100 ? -3.018 4.429 -3.092 1.00 98.62 100 SER A CA 1
ATOM 754 C C . SER A 1 100 ? -4.235 3.771 -2.448 1.00 98.62 100 SER A C 1
ATOM 756 O O . SER A 1 100 ? -4.726 4.264 -1.434 1.00 98.62 100 SER A O 1
ATOM 758 N N . SER A 1 101 ? -4.683 2.639 -2.989 1.00 98.31 101 SER A N 1
ATOM 759 C CA . SER A 1 101 ? -5.849 1.921 -2.476 1.00 98.31 101 SER A CA 1
ATOM 760 C C . SER A 1 101 ? -5.630 1.401 -1.061 1.00 98.31 101 SER A C 1
ATOM 762 O O . SER A 1 101 ? -6.482 1.632 -0.204 1.00 98.31 101 SER A O 1
ATOM 764 N N . LEU A 1 102 ? -4.468 0.803 -0.763 1.00 98.44 102 LEU A N 1
ATOM 765 C CA . LEU A 1 102 ? -4.149 0.372 0.602 1.00 98.44 102 LEU A CA 1
ATOM 766 C C . LEU A 1 102 ? -4.172 1.552 1.582 1.00 98.44 102 LEU A C 1
ATOM 768 O O . LEU A 1 102 ? -4.795 1.466 2.639 1.00 98.44 102 LEU A O 1
ATOM 772 N N . LYS A 1 103 ? -3.561 2.686 1.218 1.00 97.88 103 LYS A N 1
ATOM 773 C CA . LYS A 1 103 ? -3.594 3.903 2.044 1.00 97.88 103 LYS A CA 1
ATOM 774 C C . LYS A 1 103 ? -5.016 4.398 2.292 1.00 97.88 103 LYS A C 1
ATOM 776 O O . LYS A 1 103 ? -5.323 4.773 3.420 1.00 97.88 103 LYS A O 1
ATOM 781 N N . SER A 1 104 ? -5.867 4.416 1.267 1.00 97.19 104 SER A N 1
ATOM 782 C CA . SER A 1 104 ? -7.254 4.878 1.382 1.00 97.19 104 SER A CA 1
ATOM 783 C C . SER A 1 104 ? -8.120 3.947 2.231 1.00 97.19 104 SER A C 1
ATOM 785 O O . SER A 1 104 ? -8.950 4.427 3.003 1.00 97.19 104 SER A O 1
ATOM 787 N N . ILE A 1 105 ? -7.908 2.632 2.136 1.00 96.75 105 ILE A N 1
ATOM 788 C CA . ILE A 1 105 ? -8.561 1.642 3.004 1.00 96.75 105 ILE A CA 1
ATOM 789 C C . ILE A 1 105 ? -8.163 1.896 4.457 1.00 96.75 105 ILE A C 1
ATOM 791 O O . ILE A 1 105 ? -9.029 2.071 5.313 1.00 96.75 105 ILE A O 1
ATOM 795 N N . VAL A 1 106 ? -6.858 1.999 4.719 1.00 96.50 106 VAL A N 1
ATOM 796 C CA . VAL A 1 106 ? -6.334 2.245 6.065 1.00 96.50 106 VAL A CA 1
ATOM 797 C C . VAL A 1 106 ? -6.856 3.562 6.625 1.00 96.50 106 VAL A C 1
ATOM 799 O O . VAL A 1 106 ? -7.332 3.579 7.749 1.00 96.50 106 VAL A O 1
ATOM 802 N N . GLU A 1 107 ? -6.847 4.640 5.841 1.00 95.62 107 GLU A N 1
ATOM 803 C CA . GLU A 1 107 ? -7.381 5.944 6.249 1.00 95.62 107 GLU A CA 1
ATOM 804 C C . GLU A 1 107 ? -8.877 5.902 6.582 1.00 95.62 107 GLU A C 1
ATOM 806 O O . GLU A 1 107 ? -9.328 6.546 7.531 1.00 95.62 107 GLU A O 1
ATOM 811 N N . THR A 1 108 ? -9.654 5.128 5.825 1.00 94.56 108 THR A N 1
ATOM 812 C CA . THR A 1 108 ? -11.087 4.947 6.080 1.00 94.56 108 THR A CA 1
ATOM 813 C C . THR A 1 108 ? -11.316 4.214 7.400 1.00 94.56 108 THR A C 1
ATOM 815 O O . THR A 1 108 ? -12.131 4.641 8.221 1.00 94.56 108 THR A O 1
ATOM 818 N N . ILE A 1 109 ? -10.576 3.127 7.627 1.00 92.44 109 ILE A N 1
ATOM 819 C CA . ILE A 1 109 ? -10.727 2.273 8.807 1.00 92.44 109 ILE A CA 1
ATOM 820 C C . ILE A 1 109 ? -10.171 2.964 10.057 1.00 92.44 109 ILE A C 1
ATOM 822 O O . ILE A 1 109 ? -10.861 3.021 11.076 1.00 92.44 109 ILE A O 1
ATOM 826 N N . SER A 1 110 ? -8.972 3.547 9.990 1.00 93.19 110 SER A N 1
ATOM 827 C CA . SER A 1 110 ? -8.376 4.292 11.103 1.00 93.19 110 SER A CA 1
ATOM 828 C C . SER A 1 110 ? -9.233 5.502 11.470 1.00 93.19 110 SER A C 1
ATOM 830 O O . SER A 1 110 ? -9.500 5.729 12.650 1.00 93.19 110 SER A O 1
ATOM 832 N N . GLY A 1 111 ? -9.757 6.229 10.477 1.00 92.50 111 GLY A N 1
ATOM 833 C CA . GLY A 1 111 ? -10.693 7.332 10.675 1.00 92.50 111 GLY A CA 1
ATOM 834 C C . GLY A 1 111 ? -11.982 6.889 11.367 1.00 92.50 111 GLY A C 1
ATOM 835 O O . GLY A 1 111 ? -12.418 7.523 12.330 1.00 92.50 111 GLY A O 1
ATOM 836 N N . TYR A 1 112 ? -12.561 5.765 10.939 1.00 91.69 112 TYR A N 1
ATOM 837 C CA . TYR A 1 112 ? -13.718 5.162 11.599 1.00 91.69 112 TYR A CA 1
ATOM 838 C C . TYR A 1 112 ? -13.423 4.812 13.061 1.00 91.69 112 TYR A C 1
ATOM 840 O O . TYR A 1 112 ? -14.154 5.266 13.945 1.00 91.69 112 TYR A O 1
ATOM 848 N N . ILE A 1 113 ? -12.331 4.089 13.323 1.00 90.94 113 ILE A N 1
ATOM 849 C CA . ILE A 1 113 ? -11.906 3.684 14.670 1.00 90.94 113 ILE A CA 1
ATOM 850 C C . ILE A 1 113 ? -11.668 4.904 15.570 1.00 90.94 113 ILE A C 1
ATOM 852 O O . ILE A 1 113 ? -12.104 4.917 16.717 1.00 90.94 113 ILE A O 1
ATOM 856 N N . ASN A 1 114 ? -11.014 5.944 15.053 1.00 89.69 114 ASN A N 1
ATOM 857 C CA . ASN A 1 114 ? -10.667 7.146 15.812 1.00 89.69 114 ASN A CA 1
ATOM 858 C C . ASN A 1 114 ? -11.862 8.078 16.075 1.00 89.69 114 ASN A C 1
ATOM 860 O O . ASN A 1 114 ? -11.779 8.937 16.954 1.00 89.69 114 ASN A O 1
ATOM 864 N N . SER A 1 115 ? -12.945 7.949 15.304 1.00 87.19 115 SER A N 1
ATOM 865 C CA . SER A 1 115 ? -14.122 8.825 15.387 1.00 87.19 115 SER A CA 1
ATOM 866 C C . SER A 1 115 ? -15.177 8.390 16.410 1.00 87.19 115 SER A C 1
ATOM 868 O O . SER A 1 115 ? -16.172 9.096 16.571 1.00 87.19 115 SER A O 1
ATOM 870 N N . ASP A 1 116 ? -15.010 7.227 17.053 1.00 77.12 116 ASP A N 1
ATOM 871 C CA . ASP A 1 116 ? -16.029 6.567 17.889 1.00 77.12 116 ASP A CA 1
ATOM 872 C C . ASP A 1 116 ? -17.398 6.398 17.184 1.00 77.12 116 ASP A C 1
ATOM 874 O O . ASP A 1 116 ? -18.441 6.216 17.820 1.00 77.12 116 ASP A O 1
ATOM 878 N N . SER A 1 117 ? -17.421 6.443 15.845 1.00 82.62 117 SER A N 1
ATOM 879 C CA . SER A 1 117 ? -18.638 6.273 15.053 1.00 82.62 117 SER A CA 1
ATOM 880 C C . SER A 1 117 ? -19.243 4.883 15.268 1.00 82.62 117 SER A C 1
ATOM 882 O O . SER A 1 117 ? -18.554 3.863 15.349 1.00 82.62 117 SER A O 1
ATOM 884 N N . THR A 1 118 ? -20.572 4.820 15.314 1.00 83.12 118 THR A N 1
ATOM 885 C CA . THR A 1 118 ? -21.328 3.556 15.307 1.00 83.12 118 THR A CA 1
ATOM 886 C C . THR A 1 118 ? -21.676 3.082 13.899 1.00 83.12 118 THR A C 1
ATOM 888 O O . THR A 1 118 ? -22.206 1.987 13.737 1.00 83.12 118 THR A O 1
ATOM 891 N N . LYS A 1 119 ? -21.399 3.904 12.882 1.00 86.94 119 LYS A N 1
ATOM 892 C CA . LYS A 1 119 ? -21.600 3.566 11.474 1.00 86.94 119 LYS A CA 1
ATOM 893 C C . LYS A 1 119 ? -20.286 3.078 10.898 1.00 86.94 119 LYS A C 1
ATOM 895 O O . LYS A 1 119 ? -19.401 3.893 10.633 1.00 86.94 119 LYS A O 1
ATOM 900 N N . GLU A 1 120 ? -20.187 1.768 10.744 1.00 86.31 120 GLU A N 1
ATOM 901 C CA . GLU A 1 120 ? -19.077 1.135 10.048 1.00 86.31 120 GLU A CA 1
ATOM 902 C C . GLU A 1 120 ? -19.092 1.542 8.569 1.00 86.31 120 GLU A C 1
ATOM 904 O O . GLU A 1 120 ? -20.155 1.488 7.939 1.00 86.31 120 GLU A O 1
ATOM 909 N N . PRO A 1 121 ? -17.966 2.033 8.022 1.00 88.56 121 PRO A N 1
ATOM 910 C CA . PRO A 1 121 ? -17.861 2.276 6.596 1.00 88.56 121 PRO A CA 1
ATOM 911 C C . PRO A 1 121 ? -17.878 0.947 5.841 1.00 88.56 121 PRO A C 1
ATOM 913 O O . PRO A 1 121 ? -17.352 -0.052 6.313 1.00 88.56 121 PRO A O 1
ATOM 916 N N . GLU A 1 122 ? -18.444 0.956 4.642 1.00 89.94 122 GLU A N 1
ATOM 917 C CA . GLU A 1 122 ? -18.333 -0.165 3.714 1.00 89.94 122 GLU A CA 1
ATOM 918 C C . GLU A 1 122 ? -16.945 -0.127 3.057 1.00 89.94 122 GLU A C 1
ATOM 920 O O . GLU A 1 122 ? -16.622 0.848 2.372 1.00 89.94 122 GLU A O 1
ATOM 925 N N . TYR A 1 123 ? -16.117 -1.154 3.268 1.00 89.50 123 TYR A N 1
ATOM 926 C CA . TYR A 1 123 ? -14.763 -1.234 2.701 1.00 89.50 123 TYR A CA 1
ATOM 927 C C . TYR A 1 123 ? -14.461 -2.557 1.977 1.00 89.50 123 TYR A C 1
ATOM 929 O O . TYR A 1 123 ? -13.387 -2.677 1.387 1.00 89.50 123 TYR A O 1
ATOM 937 N N . ASP A 1 124 ? -15.398 -3.509 1.906 1.00 90.75 124 ASP A N 1
ATOM 938 C CA . ASP A 1 124 ? -15.181 -4.804 1.235 1.00 90.75 124 ASP A CA 1
ATOM 939 C C . ASP A 1 124 ? -14.924 -4.644 -0.268 1.00 90.75 124 ASP A C 1
ATOM 941 O O . ASP A 1 124 ? -14.037 -5.280 -0.849 1.00 90.75 124 ASP A O 1
ATOM 945 N N . ALA A 1 125 ? -15.666 -3.739 -0.912 1.00 94.00 125 ALA A N 1
ATOM 946 C CA . ALA A 1 125 ? -15.450 -3.403 -2.316 1.00 94.00 125 ALA A CA 1
ATOM 947 C C . ALA A 1 125 ? -14.055 -2.793 -2.544 1.00 94.00 125 ALA A C 1
ATOM 949 O O . ALA A 1 125 ? -13.398 -3.115 -3.535 1.00 94.00 125 ALA A O 1
ATOM 950 N N . ALA A 1 126 ? -13.581 -1.962 -1.610 1.00 94.50 126 ALA A N 1
ATOM 951 C CA . ALA A 1 126 ? -12.254 -1.360 -1.679 1.00 94.50 126 ALA A CA 1
ATOM 952 C C . ALA A 1 126 ? -11.149 -2.409 -1.474 1.00 94.50 126 ALA A C 1
ATOM 954 O O . ALA A 1 126 ? -10.184 -2.418 -2.232 1.00 94.50 126 ALA A O 1
ATOM 955 N N . LEU A 1 127 ? -11.314 -3.338 -0.524 1.00 94.50 127 LEU A N 1
ATOM 956 C CA . LEU A 1 127 ? -10.399 -4.471 -0.324 1.00 94.50 127 LEU A CA 1
ATOM 957 C C . LEU A 1 127 ? -10.324 -5.370 -1.564 1.00 94.50 127 LEU A C 1
ATOM 959 O O . LEU A 1 127 ? -9.234 -5.748 -1.992 1.00 94.50 127 LEU A O 1
ATOM 963 N N . THR A 1 128 ? -11.472 -5.668 -2.178 1.00 96.00 128 THR A N 1
ATOM 964 C CA . THR A 1 128 ? -11.542 -6.456 -3.419 1.00 96.00 128 THR A CA 1
ATOM 965 C C . THR A 1 128 ? -10.807 -5.754 -4.561 1.00 96.00 128 THR A C 1
ATOM 967 O O . THR A 1 128 ? -10.029 -6.379 -5.284 1.00 96.00 128 THR A O 1
ATOM 970 N N . GLN A 1 129 ? -11.025 -4.445 -4.712 1.00 96.75 129 GLN A N 1
ATOM 971 C CA . GLN A 1 129 ? -10.345 -3.640 -5.721 1.00 96.75 129 GLN A CA 1
ATOM 972 C C . GLN A 1 129 ? -8.831 -3.592 -5.481 1.00 96.75 129 GLN A C 1
ATOM 974 O O . GLN A 1 129 ? -8.064 -3.834 -6.411 1.00 96.75 129 GLN A O 1
ATOM 979 N N . PHE A 1 130 ? -8.398 -3.358 -4.241 1.00 97.81 130 PHE A N 1
ATOM 980 C CA . PHE A 1 130 ? -6.988 -3.400 -3.865 1.00 97.81 130 PHE A CA 1
ATOM 981 C C . PHE A 1 130 ? -6.345 -4.751 -4.215 1.00 97.81 130 PHE A C 1
ATOM 983 O O . PHE A 1 130 ? -5.252 -4.777 -4.778 1.00 97.81 130 PHE A O 1
ATOM 990 N N . GLY A 1 131 ? -7.029 -5.870 -3.952 1.00 97.50 131 GLY A N 1
ATOM 991 C CA . GLY A 1 131 ? -6.533 -7.201 -4.308 1.00 97.50 131 GLY A CA 1
ATOM 992 C C . GLY A 1 131 ? -6.309 -7.377 -5.813 1.00 97.50 131 GLY A C 1
ATOM 993 O O . GLY A 1 131 ? -5.283 -7.919 -6.233 1.00 97.50 131 GLY A O 1
ATOM 994 N N . ALA A 1 132 ? -7.223 -6.862 -6.639 1.00 97.94 132 ALA A N 1
ATOM 995 C CA . ALA A 1 132 ? -7.068 -6.867 -8.092 1.00 97.94 132 ALA A CA 1
ATOM 996 C C . ALA A 1 132 ? -5.895 -5.981 -8.552 1.00 97.94 132 ALA A C 1
ATOM 998 O O . ALA A 1 132 ? -5.094 -6.401 -9.385 1.00 97.94 132 ALA A O 1
ATOM 999 N N . GLU A 1 133 ? -5.754 -4.782 -7.988 1.00 98.31 133 GLU A N 1
ATOM 1000 C CA . GLU A 1 133 ? -4.666 -3.854 -8.321 1.00 98.31 133 GLU A CA 1
ATOM 1001 C C . GLU A 1 133 ? -3.292 -4.398 -7.911 1.00 98.31 133 GLU A C 1
ATOM 1003 O O . GLU A 1 133 ? -2.339 -4.312 -8.693 1.00 98.31 133 GLU A O 1
ATOM 1008 N N . LEU A 1 134 ? -3.186 -5.015 -6.726 1.00 98.38 134 LEU A N 1
ATOM 1009 C CA . LEU A 1 134 ? -1.962 -5.684 -6.290 1.00 98.38 134 LEU A CA 1
ATOM 1010 C C . LEU A 1 134 ? -1.628 -6.858 -7.215 1.00 98.38 134 LEU A C 1
ATOM 1012 O O . LEU A 1 134 ? -0.489 -6.976 -7.657 1.00 98.38 134 LEU A O 1
ATOM 1016 N N . THR A 1 135 ? -2.622 -7.666 -7.584 1.00 98.31 135 THR A N 1
ATOM 1017 C CA . THR A 1 135 ? -2.435 -8.781 -8.522 1.00 98.31 135 THR A CA 1
ATOM 1018 C C . THR A 1 135 ? -1.884 -8.303 -9.869 1.00 98.31 135 THR A C 1
ATOM 1020 O O . THR A 1 135 ? -0.967 -8.912 -10.418 1.00 98.31 135 THR A O 1
ATOM 1023 N N . GLU A 1 136 ? -2.406 -7.205 -10.421 1.00 98.31 136 GLU A N 1
ATOM 1024 C CA . GLU A 1 136 ? -1.906 -6.654 -11.688 1.00 98.31 136 GLU A CA 1
ATOM 1025 C C . GLU A 1 136 ? -0.495 -6.056 -11.553 1.00 98.31 136 GLU A C 1
ATOM 1027 O O . GLU A 1 136 ? 0.336 -6.250 -12.443 1.00 98.31 136 GLU A O 1
ATOM 1032 N N . CYS A 1 137 ? -0.177 -5.406 -10.426 1.00 98.38 137 CYS A N 1
ATOM 1033 C CA . CYS A 1 137 ? 1.198 -5.006 -10.103 1.00 98.38 137 CYS A CA 1
ATOM 1034 C C . CYS A 1 137 ? 2.147 -6.220 -10.092 1.00 98.38 137 CYS A C 1
ATOM 1036 O O . CYS A 1 137 ? 3.208 -6.195 -10.715 1.00 98.38 137 CYS A O 1
ATOM 1038 N N . GLU A 1 138 ? 1.758 -7.311 -9.434 1.00 98.31 138 GLU A N 1
ATOM 1039 C CA . GLU A 1 138 ? 2.584 -8.512 -9.282 1.00 98.31 138 GLU A CA 1
ATOM 1040 C C . GLU A 1 138 ? 2.779 -9.277 -10.592 1.00 98.31 138 GLU A C 1
ATOM 1042 O O . GLU A 1 138 ? 3.885 -9.741 -10.876 1.00 98.31 138 GLU A O 1
ATOM 1047 N N . LYS A 1 139 ? 1.750 -9.328 -11.445 1.00 97.94 139 LYS A N 1
ATOM 1048 C CA . LYS A 1 139 ? 1.874 -9.848 -12.813 1.00 97.94 139 LYS A CA 1
ATOM 1049 C C . LYS A 1 139 ? 2.851 -9.024 -13.645 1.00 97.94 139 LYS A C 1
ATOM 1051 O O . LYS A 1 139 ? 3.708 -9.601 -14.308 1.00 97.94 139 LYS A O 1
ATOM 1056 N N . ALA A 1 140 ? 2.751 -7.693 -13.605 1.00 96.88 140 ALA A N 1
ATOM 1057 C CA . ALA A 1 140 ? 3.667 -6.815 -14.337 1.00 96.88 140 ALA A CA 1
ATOM 1058 C C . ALA A 1 140 ? 5.123 -6.982 -13.866 1.00 96.88 140 ALA A C 1
ATOM 1060 O O . ALA A 1 140 ? 6.059 -6.893 -14.662 1.00 96.88 140 ALA A O 1
ATOM 1061 N N . LEU A 1 141 ? 5.313 -7.259 -12.575 1.00 96.94 141 LEU A N 1
ATOM 1062 C CA . LEU A 1 141 ? 6.613 -7.517 -11.962 1.00 96.94 141 LEU A CA 1
ATOM 1063 C C . LEU A 1 141 ? 7.145 -8.940 -12.195 1.00 96.94 141 LEU A C 1
ATOM 1065 O O . LEU A 1 141 ? 8.331 -9.172 -11.946 1.00 96.94 141 LEU A O 1
ATOM 1069 N N . ASP A 1 142 ? 6.322 -9.860 -12.704 1.00 96.94 142 ASP A N 1
ATOM 1070 C CA . ASP A 1 142 ? 6.651 -11.282 -12.862 1.00 96.94 142 ASP A CA 1
ATOM 1071 C C . ASP A 1 142 ? 7.118 -11.909 -11.532 1.00 96.94 142 ASP A C 1
ATOM 1073 O O . ASP A 1 142 ? 8.210 -12.467 -11.415 1.00 96.94 142 ASP A O 1
ATOM 1077 N N . VAL A 1 143 ? 6.308 -11.730 -10.483 1.00 95.75 143 VAL A N 1
ATOM 1078 C CA . VAL A 1 143 ? 6.551 -12.270 -9.135 1.00 95.75 143 VAL A CA 1
ATOM 1079 C C . VAL A 1 143 ? 5.410 -13.176 -8.682 1.00 95.75 143 VAL A C 1
ATOM 1081 O O . VAL A 1 143 ? 4.328 -13.190 -9.264 1.00 95.75 143 VAL A O 1
ATOM 1084 N N . GLN A 1 144 ? 5.647 -13.941 -7.613 1.00 94.44 144 GLN A N 1
ATOM 1085 C CA . GLN A 1 144 ? 4.594 -14.724 -6.970 1.00 94.44 144 GLN A CA 1
ATOM 1086 C C . GLN A 1 144 ? 3.473 -13.805 -6.474 1.00 94.44 144 GLN A C 1
ATOM 1088 O O . GLN A 1 144 ? 3.761 -12.825 -5.780 1.00 94.44 144 GLN A O 1
ATOM 1093 N N . LEU A 1 145 ? 2.232 -14.165 -6.807 1.00 94.12 145 LEU A N 1
ATOM 1094 C CA . LEU A 1 145 ? 1.034 -13.450 -6.380 1.00 94.12 145 LEU A CA 1
ATOM 1095 C C . LEU A 1 145 ? 0.810 -13.607 -4.873 1.00 94.12 145 LEU A C 1
ATOM 1097 O O . LEU A 1 145 ? 1.018 -14.691 -4.322 1.00 94.12 145 LEU A O 1
ATOM 1101 N N . THR A 1 146 ? 0.391 -12.528 -4.219 1.00 92.56 146 THR A N 1
ATOM 1102 C CA . THR A 1 146 ? 0.020 -12.537 -2.799 1.00 92.56 146 THR A CA 1
ATOM 1103 C C . THR A 1 146 ? -1.362 -13.152 -2.563 1.00 92.56 146 THR A C 1
ATOM 1105 O O . THR A 1 146 ? -1.563 -13.770 -1.517 1.00 92.56 146 THR A O 1
ATOM 1108 N N . PHE A 1 147 ? -2.280 -13.008 -3.524 1.00 81.69 147 PHE A N 1
ATOM 1109 C CA . PHE A 1 147 ? -3.643 -13.552 -3.492 1.00 81.69 147 PHE A CA 1
ATOM 1110 C C . PHE A 1 147 ? -3.823 -14.736 -4.449 1.00 81.69 147 PHE A C 1
ATOM 1112 O O . PHE A 1 147 ? -3.182 -14.739 -5.527 1.00 81.69 147 PHE A O 1
#

Organism: NCBI:txid571254

pLDDT: mean 87.01, std 18.2, range [37.12, 98.69]